Protein AF-A0A7C9RCK5-F1 (afdb_monomer_lite)

pLDDT: mean 70.53, std 17.66, range [36.12, 92.25]

Secondary structure (DSSP, 8-state):
-----------------TTTTSSHHHHHHHHHHHHHHTS-HHHHHHHHHSSS--HHHHHHHHHHHHTT--HHHHHHHHHHHHHHHT-

Organism: NCBI:txid2712852

Foldseek 3Di:
DDDDDDDDDDDDDDDDPPDPCPDPVVVVVVVLVVLLVLADPVVSVVCVPDPHDDPVNSVVRSVCVVVVHPSVVVVVVVVVVVVVVVD

Structure (mmCIF, N/CA/C/O backbone):
data_AF-A0A7C9RCK5-F1
#
_entry.id   AF-A0A7C9RCK5-F1
#
loop_
_atom_site.group_PDB
_atom_site.id
_atom_site.type_symbol
_atom_site.label_atom_id
_atom_site.label_alt_id
_atom_site.label_comp_id
_atom_site.label_asym_id
_atom_site.label_entity_id
_atom_site.label_seq_id
_atom_site.pdbx_PDB_ins_code
_atom_site.Cartn_x
_ato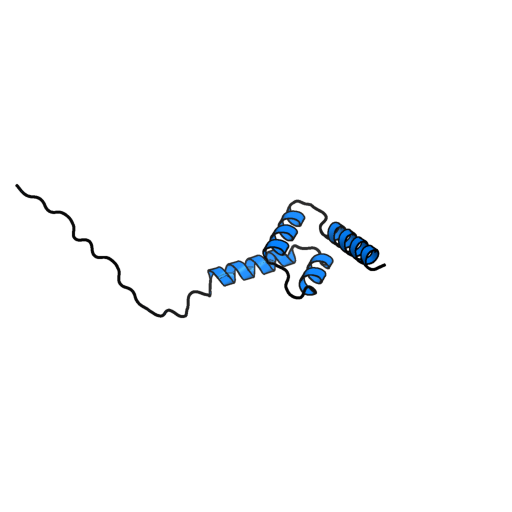m_site.Cartn_y
_atom_site.Cartn_z
_atom_site.occupancy
_atom_site.B_iso_or_equiv
_atom_site.auth_seq_id
_atom_site.auth_comp_id
_atom_site.auth_asym_id
_atom_site.auth_atom_id
_atom_site.pdbx_PDB_model_num
ATOM 1 N N . MET A 1 1 ? 31.483 44.728 50.060 1.00 36.12 1 MET A N 1
ATOM 2 C CA . MET A 1 1 ? 32.783 44.315 49.471 1.00 36.12 1 MET A CA 1
ATOM 3 C C . MET A 1 1 ? 32.846 42.792 49.595 1.00 36.12 1 MET A C 1
ATOM 5 O O . MET A 1 1 ? 32.687 42.359 50.718 1.00 36.12 1 MET A O 1
ATOM 9 N N . LYS A 1 2 ? 32.980 41.902 48.600 1.00 44.06 2 LYS A N 1
ATOM 10 C CA . LYS A 1 2 ? 33.259 41.880 47.143 1.00 44.06 2 LYS A CA 1
ATOM 11 C C . LYS A 1 2 ? 32.672 40.524 46.636 1.00 44.06 2 LYS A C 1
ATOM 13 O O . LYS A 1 2 ? 32.760 39.558 47.380 1.00 44.06 2 LYS A O 1
ATOM 18 N N . ARG A 1 3 ? 31.776 40.488 45.633 1.00 48.81 3 ARG A N 1
ATOM 19 C CA . ARG A 1 3 ? 31.968 39.985 44.241 1.00 48.81 3 ARG A CA 1
ATOM 20 C C . ARG A 1 3 ? 32.908 38.777 44.068 1.00 48.81 3 ARG A C 1
ATOM 22 O O . ARG A 1 3 ? 34.055 38.896 44.461 1.00 48.81 3 ARG A O 1
ATOM 29 N N . ASP A 1 4 ? 32.397 37.706 43.441 1.00 39.97 4 ASP A N 1
ATOM 30 C CA . ASP A 1 4 ? 32.896 37.035 42.208 1.00 39.97 4 ASP A CA 1
ATOM 31 C C . ASP A 1 4 ? 32.057 35.753 41.981 1.00 39.97 4 ASP A C 1
ATOM 33 O O . ASP A 1 4 ? 31.936 34.938 42.887 1.00 39.97 4 ASP A O 1
ATOM 37 N N . ARG A 1 5 ? 31.202 35.593 40.959 1.00 47.81 5 ARG A N 1
ATOM 38 C CA . ARG A 1 5 ? 31.336 35.597 39.484 1.00 47.81 5 ARG A CA 1
ATOM 39 C C . ARG A 1 5 ? 32.202 34.439 38.943 1.00 47.81 5 ARG A C 1
ATOM 41 O O . ARG A 1 5 ? 33.408 34.390 39.110 1.00 47.81 5 ARG A O 1
ATOM 48 N N . THR A 1 6 ? 31.497 33.513 38.291 1.00 50.09 6 THR A N 1
ATOM 49 C CA . THR A 1 6 ? 31.917 32.365 37.464 1.00 50.09 6 THR A CA 1
ATOM 50 C C . THR A 1 6 ? 33.154 32.570 36.584 1.00 50.09 6 THR A C 1
ATOM 52 O O . THR A 1 6 ? 33.279 33.641 35.986 1.00 50.09 6 THR A O 1
ATOM 55 N N . PRO A 1 7 ? 33.869 31.479 36.249 1.00 50.19 7 PRO A N 1
ATOM 56 C CA . PRO A 1 7 ? 34.449 31.299 34.929 1.00 50.19 7 PRO A CA 1
ATOM 57 C C . PRO A 1 7 ? 33.691 30.237 34.115 1.00 50.19 7 PRO A C 1
ATOM 59 O O . PRO A 1 7 ? 33.449 29.114 34.549 1.00 50.19 7 PRO A O 1
ATOM 62 N N . SER A 1 8 ? 33.332 30.649 32.903 1.00 49.12 8 SER A N 1
ATOM 63 C CA . SER A 1 8 ? 32.994 29.804 31.762 1.00 49.12 8 SER A CA 1
ATOM 64 C C . SER A 1 8 ? 34.182 28.904 31.401 1.00 49.12 8 SER A C 1
ATOM 66 O O . SER A 1 8 ? 35.309 29.390 31.334 1.00 49.12 8 SER A O 1
ATOM 68 N N . ALA A 1 9 ? 33.935 27.627 31.115 1.00 46.06 9 ALA A N 1
ATOM 69 C CA . ALA A 1 9 ? 34.866 26.779 30.375 1.00 46.06 9 ALA A CA 1
ATOM 70 C C . ALA A 1 9 ? 34.058 25.891 29.422 1.00 46.06 9 ALA A C 1
ATOM 72 O O . ALA A 1 9 ? 33.494 24.867 29.803 1.00 46.06 9 ALA A O 1
ATOM 73 N N . GLY A 1 10 ? 33.947 26.352 28.177 1.00 42.66 10 GLY A N 1
ATOM 74 C CA . GLY A 1 10 ? 33.396 25.576 27.080 1.00 42.66 10 GLY A CA 1
ATOM 75 C C . GLY A 1 10 ? 34.291 24.389 26.709 1.00 42.66 10 GLY A C 1
ATOM 76 O O . GLY A 1 10 ? 35.506 24.521 26.659 1.00 42.66 10 GLY A O 1
ATOM 77 N N . LYS A 1 11 ? 33.616 23.272 26.413 1.00 47.06 11 LYS A N 1
ATOM 78 C CA . LYS A 1 11 ? 33.941 22.174 25.482 1.00 47.06 11 LYS A CA 1
ATOM 79 C C . LYS A 1 11 ? 35.335 21.515 25.549 1.00 47.06 11 LYS A C 1
ATOM 81 O O . LYS A 1 11 ? 36.325 22.117 25.149 1.00 47.06 11 LYS A O 1
ATOM 86 N N . PRO A 1 12 ? 35.361 20.187 25.748 1.00 41.19 12 PRO A N 1
ATOM 87 C CA . PRO A 1 12 ? 36.253 19.290 25.034 1.00 41.19 12 PRO A CA 1
ATOM 88 C C . PRO A 1 12 ? 35.467 18.570 23.919 1.00 41.19 12 PRO A C 1
ATOM 90 O O . PRO A 1 12 ? 34.563 17.784 24.177 1.00 41.19 12 PRO A O 1
ATOM 93 N N . ALA A 1 13 ? 35.782 18.859 22.657 1.00 52.28 13 ALA A N 1
ATOM 94 C CA . ALA A 1 13 ? 35.941 17.768 21.689 1.00 52.28 13 ALA A CA 1
ATOM 95 C C . ALA A 1 13 ? 37.350 17.197 21.956 1.00 52.28 13 ALA A C 1
ATOM 97 O O . ALA A 1 13 ? 38.178 17.988 22.421 1.00 52.28 13 ALA A O 1
ATOM 98 N N . PRO A 1 14 ? 37.681 15.919 21.694 1.00 57.44 14 PRO A N 1
ATOM 99 C CA . PRO A 1 14 ? 37.147 15.038 20.645 1.00 57.44 14 PRO A CA 1
ATOM 100 C C . PRO A 1 14 ? 36.880 13.594 21.139 1.00 57.44 14 PRO A C 1
ATOM 102 O O . PRO A 1 14 ? 37.274 13.254 22.244 1.00 57.44 14 PRO A O 1
ATOM 105 N N . ASP A 1 15 ? 36.243 12.736 20.340 1.00 39.78 15 ASP A N 1
ATOM 106 C CA . ASP A 1 15 ? 36.834 11.427 20.011 1.00 39.78 15 ASP A CA 1
ATOM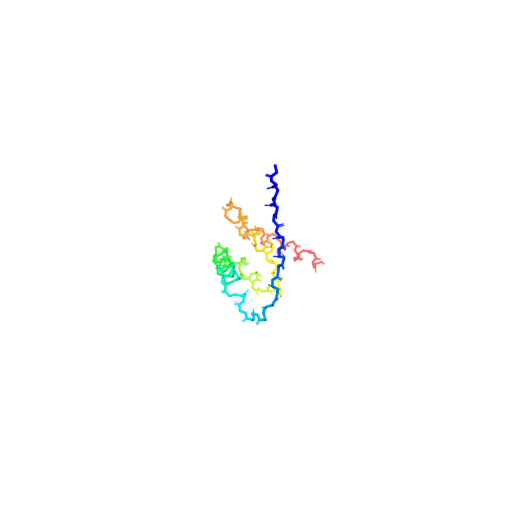 107 C C . ASP A 1 15 ? 36.038 10.734 18.899 1.00 39.78 15 ASP A C 1
ATOM 109 O O . ASP A 1 15 ? 34.807 10.781 18.846 1.00 39.78 15 ASP A O 1
ATOM 113 N N . SER A 1 16 ? 36.774 10.114 17.989 1.00 51.00 16 SER A N 1
ATOM 114 C CA . SER A 1 16 ? 36.285 9.336 16.860 1.00 51.00 16 SER A CA 1
ATOM 115 C C . SER A 1 16 ? 35.612 8.045 17.343 1.00 51.00 16 SER A C 1
ATOM 117 O O . SER A 1 16 ? 36.182 6.963 17.271 1.00 51.00 16 SER A O 1
ATOM 119 N N . GLY A 1 17 ? 34.375 8.151 17.827 1.00 41.41 17 GLY A N 1
ATOM 120 C CA . GLY A 1 17 ? 33.537 7.023 18.228 1.00 41.41 17 GLY A CA 1
ATOM 121 C C . GLY A 1 17 ? 32.734 6.457 17.061 1.00 41.41 17 GLY A C 1
ATOM 122 O O . GLY A 1 17 ? 31.536 6.702 16.930 1.00 41.41 17 GLY A O 1
ATOM 123 N N . GLN A 1 18 ? 33.394 5.679 16.210 1.00 53.59 18 GLN A N 1
ATOM 124 C CA . GLN A 1 18 ? 32.764 4.688 15.343 1.00 53.59 18 GLN A CA 1
ATOM 125 C C . GLN A 1 18 ? 31.964 3.705 16.225 1.00 53.59 18 GLN A C 1
ATOM 127 O O . GLN A 1 18 ? 32.521 2.739 16.735 1.00 53.59 18 GLN A O 1
ATOM 132 N N . GLY A 1 19 ? 30.676 3.975 16.472 1.00 51.22 19 GLY A N 1
ATOM 133 C CA . GLY A 1 19 ? 29.866 3.112 17.342 1.00 51.22 19 GLY A CA 1
ATOM 134 C C . GLY A 1 19 ? 28.413 3.510 17.621 1.00 51.22 19 GLY A C 1
ATOM 135 O O . GLY A 1 19 ? 27.683 2.675 18.142 1.00 51.22 19 GLY A O 1
ATOM 136 N N . ASP A 1 20 ? 27.947 4.706 17.246 1.00 47.16 20 ASP A N 1
ATOM 137 C CA . ASP A 1 20 ? 26.579 5.166 17.569 1.00 47.16 20 ASP A CA 1
ATOM 138 C C . ASP A 1 20 ? 25.578 4.974 16.404 1.00 47.16 20 ASP A C 1
ATOM 140 O O . ASP A 1 20 ? 24.824 5.864 16.020 1.00 47.16 20 ASP A O 1
ATOM 144 N N . LEU A 1 21 ? 25.603 3.798 15.766 1.00 55.53 21 LEU A N 1
ATOM 145 C CA . LEU A 1 21 ? 24.643 3.418 14.710 1.00 55.53 21 LEU A CA 1
ATOM 146 C C . LEU A 1 21 ? 23.694 2.282 15.125 1.00 55.53 21 LEU A C 1
ATOM 148 O O . LEU A 1 21 ? 22.926 1.790 14.304 1.00 55.53 21 LEU A O 1
ATOM 152 N N . SER A 1 22 ? 23.728 1.833 16.376 1.00 55.97 22 SER A N 1
ATOM 153 C CA . SER A 1 22 ? 23.410 0.433 16.689 1.00 55.97 22 SER A CA 1
ATOM 154 C C . SER A 1 22 ? 22.141 0.195 17.508 1.00 55.97 22 SER A C 1
ATOM 156 O O . SER A 1 22 ? 21.621 -0.912 17.457 1.00 55.97 22 SER A O 1
ATOM 158 N N . ALA A 1 23 ? 21.583 1.185 18.212 1.00 52.81 23 ALA A N 1
ATOM 159 C CA . ALA A 1 23 ? 20.369 0.971 19.016 1.00 52.81 23 ALA A CA 1
ATOM 160 C C . ALA A 1 23 ? 19.146 1.704 18.458 1.00 52.81 23 ALA A C 1
ATOM 162 O O . ALA A 1 23 ? 18.136 1.068 18.171 1.00 52.81 23 ALA A O 1
ATOM 163 N N . SER A 1 24 ? 19.236 3.019 18.233 1.00 52.22 24 SER A N 1
ATOM 164 C CA . SER A 1 24 ? 18.104 3.806 17.722 1.00 52.22 24 SER A CA 1
ATOM 165 C C . SER A 1 24 ? 17.750 3.445 16.282 1.00 52.22 24 SER A C 1
ATOM 167 O O . SER A 1 24 ? 16.588 3.195 15.998 1.00 52.22 24 SER A O 1
ATOM 169 N N . ARG A 1 25 ? 18.740 3.307 15.387 1.00 52.97 25 ARG A N 1
ATOM 170 C CA . ARG A 1 25 ? 18.490 2.844 14.008 1.00 52.97 25 ARG A CA 1
ATOM 171 C C . ARG A 1 25 ? 17.969 1.411 13.963 1.00 52.97 25 ARG A C 1
ATOM 173 O O . ARG A 1 25 ? 17.114 1.105 13.149 1.00 52.97 25 ARG A O 1
ATOM 180 N N . LEU A 1 26 ? 18.460 0.544 14.844 1.00 53.91 26 LEU A N 1
ATOM 181 C CA . LEU A 1 26 ? 18.081 -0.870 14.888 1.00 53.91 26 LEU A CA 1
ATOM 182 C C . LEU A 1 26 ? 16.681 -1.056 15.501 1.00 53.91 26 LEU A C 1
ATOM 184 O O . LEU A 1 26 ? 15.922 -1.899 15.046 1.00 53.91 26 LEU A O 1
ATOM 188 N N . SER A 1 27 ? 16.309 -0.217 16.472 1.00 53.56 27 SER A N 1
ATOM 189 C CA . SER A 1 27 ? 14.942 -0.050 16.987 1.00 53.56 27 SER A CA 1
ATOM 190 C C . SER A 1 27 ? 13.987 0.437 15.897 1.00 53.56 27 SER A C 1
ATOM 192 O O . SER A 1 27 ? 12.942 -0.176 15.692 1.00 53.56 27 SER A O 1
ATOM 194 N N . THR A 1 28 ? 14.372 1.473 15.143 1.00 56.25 28 THR A N 1
ATOM 195 C CA . THR A 1 28 ? 13.594 1.962 13.998 1.00 56.25 28 THR A CA 1
ATOM 196 C C . THR A 1 28 ? 13.429 0.874 12.941 1.00 56.25 28 THR A C 1
ATOM 198 O O . THR A 1 28 ? 12.304 0.608 12.543 1.00 56.25 28 THR A O 1
ATOM 201 N N . MET A 1 29 ? 14.499 0.160 12.573 1.00 54.97 29 MET A N 1
ATOM 202 C CA . MET A 1 29 ? 14.418 -0.943 11.608 1.00 54.97 29 MET A CA 1
ATOM 203 C C . MET A 1 29 ? 13.563 -2.114 12.112 1.00 54.97 29 MET A C 1
ATOM 205 O O . MET A 1 29 ? 12.781 -2.668 11.348 1.00 54.97 29 MET A O 1
ATOM 209 N N . ARG A 1 30 ? 13.653 -2.480 13.400 1.00 56.88 30 ARG A N 1
ATOM 210 C CA . ARG A 1 30 ? 12.799 -3.532 13.984 1.00 56.88 30 ARG A CA 1
ATOM 211 C C . ARG A 1 30 ? 11.329 -3.126 14.015 1.00 56.88 30 ARG A C 1
ATOM 213 O O . ARG A 1 30 ? 10.478 -3.960 13.742 1.00 56.88 30 ARG A O 1
ATOM 220 N N . ARG A 1 31 ? 11.032 -1.864 14.331 1.00 57.97 31 ARG A N 1
ATOM 221 C CA . ARG A 1 31 ? 9.662 -1.339 14.341 1.00 57.97 31 ARG A CA 1
ATOM 222 C C . ARG A 1 31 ? 9.083 -1.255 12.931 1.00 57.97 31 ARG A C 1
ATOM 224 O O . ARG A 1 31 ? 7.938 -1.638 12.741 1.00 57.97 31 ARG A O 1
ATOM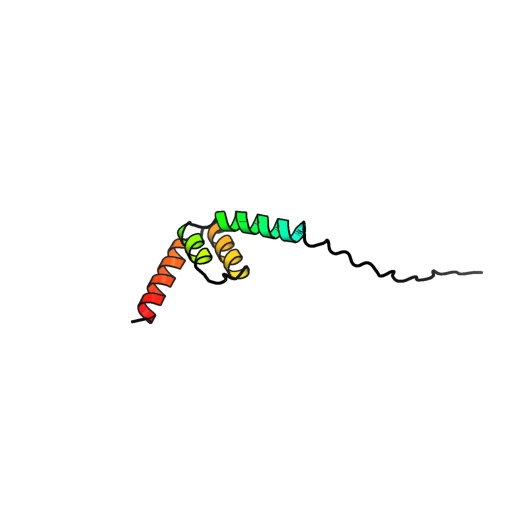 231 N N . GLN A 1 32 ? 9.901 -0.855 11.960 1.00 61.03 32 GLN A N 1
ATOM 232 C CA . GLN A 1 32 ? 9.540 -0.864 10.545 1.00 61.03 32 GLN A CA 1
ATOM 233 C C . GLN A 1 32 ? 9.291 -2.286 10.025 1.00 61.03 32 GLN A C 1
ATOM 235 O O . GLN A 1 32 ? 8.352 -2.465 9.267 1.00 61.03 32 GLN A O 1
ATOM 240 N N . MET A 1 33 ? 10.054 -3.305 10.452 1.00 60.88 33 MET A N 1
ATOM 241 C CA . MET A 1 33 ? 9.780 -4.703 10.071 1.00 60.88 33 MET A CA 1
ATOM 242 C C . MET A 1 33 ? 8.421 -5.198 10.592 1.00 60.88 33 MET A C 1
ATOM 244 O O . MET A 1 33 ? 7.682 -5.821 9.839 1.00 60.88 33 MET A O 1
ATOM 248 N N . ASP A 1 34 ? 8.077 -4.885 11.844 1.00 62.94 34 ASP A N 1
ATOM 249 C CA . ASP A 1 34 ? 6.810 -5.303 12.468 1.00 62.94 34 ASP A CA 1
ATOM 250 C C . ASP A 1 34 ? 5.602 -4.553 11.866 1.00 62.94 34 ASP A C 1
ATOM 252 O O . ASP A 1 34 ? 4.577 -5.144 11.542 1.00 62.94 34 ASP A O 1
ATOM 256 N N . GLU A 1 35 ? 5.755 -3.248 11.608 1.00 63.78 35 GLU A N 1
ATOM 257 C CA . GLU A 1 35 ? 4.745 -2.421 10.930 1.00 63.78 35 GLU A CA 1
ATOM 258 C C . GLU A 1 35 ? 4.508 -2.840 9.482 1.00 63.78 35 GLU A C 1
ATOM 260 O O . GLU A 1 35 ? 3.386 -2.753 8.987 1.00 63.78 35 GLU A O 1
ATOM 265 N N . PHE A 1 36 ? 5.551 -3.317 8.809 1.00 66.44 36 PHE A N 1
ATOM 266 C CA . PHE A 1 36 ? 5.426 -3.845 7.463 1.00 66.44 36 PHE A CA 1
ATOM 267 C C . PHE A 1 36 ? 4.642 -5.156 7.449 1.00 66.44 36 PHE A C 1
ATOM 269 O O . PHE A 1 36 ? 3.842 -5.361 6.540 1.00 66.44 36 PHE A O 1
ATOM 276 N N . ASP A 1 37 ? 4.832 -6.020 8.451 1.00 70.00 37 ASP A N 1
ATOM 277 C CA . ASP A 1 37 ? 4.135 -7.304 8.582 1.00 70.00 37 ASP A CA 1
ATOM 278 C C . ASP A 1 37 ? 2.635 -7.173 8.885 1.00 70.00 37 ASP A C 1
ATOM 280 O O . ASP A 1 37 ? 1.869 -8.064 8.510 1.00 70.00 37 ASP A O 1
ATOM 284 N N . ASP A 1 38 ? 2.210 -6.046 9.464 1.00 76.62 38 ASP A N 1
ATOM 285 C CA . ASP A 1 38 ? 0.797 -5.685 9.646 1.00 76.62 38 ASP A CA 1
ATOM 286 C C . ASP A 1 38 ? 0.070 -5.457 8.302 1.00 76.62 38 ASP A C 1
ATOM 288 O O . ASP A 1 38 ? -1.157 -5.505 8.250 1.00 76.62 38 ASP A O 1
ATOM 292 N N . LEU A 1 39 ? 0.781 -5.197 7.195 1.00 82.94 39 LEU A N 1
ATOM 293 C CA . LEU A 1 39 ? 0.146 -4.935 5.902 1.00 82.94 39 LEU A CA 1
ATOM 294 C C . LEU A 1 39 ? -0.386 -6.216 5.224 1.00 82.94 39 LEU A C 1
ATOM 296 O O . LEU A 1 39 ? 0.231 -7.289 5.306 1.00 82.94 39 LEU A O 1
ATOM 300 N N . PRO A 1 40 ? -1.475 -6.108 4.431 1.00 86.00 40 PRO A N 1
ATOM 301 C CA . PRO A 1 40 ? -1.965 -7.213 3.611 1.00 86.00 40 PRO A CA 1
ATOM 302 C C . PRO A 1 40 ? -0.864 -7.796 2.716 1.00 86.00 40 PRO A C 1
ATOM 304 O O . PRO A 1 40 ? -0.013 -7.068 2.198 1.00 86.00 40 PRO A O 1
ATOM 307 N N . SER A 1 41 ? -0.893 -9.113 2.501 1.00 84.50 41 SER A N 1
ATOM 308 C CA . SER A 1 41 ? 0.132 -9.843 1.740 1.00 84.50 41 SER A CA 1
ATOM 309 C C . SER A 1 41 ? 0.387 -9.268 0.348 1.00 84.50 41 SER A C 1
ATOM 311 O O . SER A 1 41 ? 1.532 -9.192 -0.088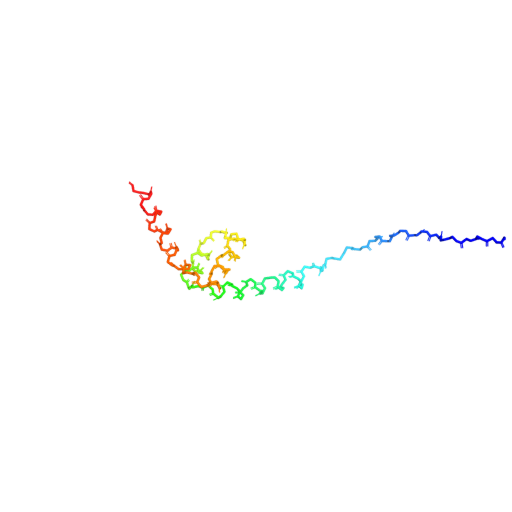 1.00 84.50 41 SER A O 1
ATOM 313 N N . GLU A 1 42 ? -0.662 -8.824 -0.339 1.00 84.06 42 GLU A N 1
ATOM 314 C CA . GLU A 1 42 ? -0.571 -8.247 -1.677 1.00 84.06 42 GLU A CA 1
ATOM 315 C C . GLU A 1 42 ? 0.145 -6.892 -1.660 1.00 84.06 42 GLU A C 1
ATOM 317 O O . GLU A 1 42 ? 0.922 -6.585 -2.561 1.00 84.06 42 GLU A O 1
ATOM 322 N N . VAL A 1 43 ? -0.079 -6.097 -0.609 1.00 84.69 43 VAL A N 1
ATOM 323 C CA . VAL A 1 43 ? 0.559 -4.787 -0.422 1.00 84.69 43 VAL A CA 1
ATOM 324 C C . VAL A 1 43 ? 2.039 -4.976 -0.097 1.00 84.69 43 VAL A C 1
ATOM 326 O O . VAL A 1 43 ? 2.881 -4.314 -0.699 1.00 84.69 43 VAL A O 1
ATOM 329 N N . ARG A 1 44 ? 2.374 -5.930 0.783 1.00 84.19 44 ARG A N 1
ATOM 330 C CA . ARG A 1 44 ? 3.770 -6.289 1.082 1.00 84.19 44 ARG A CA 1
ATOM 331 C C . ARG A 1 44 ? 4.516 -6.767 -0.158 1.00 84.19 44 ARG A C 1
ATOM 333 O O . ARG A 1 44 ? 5.617 -6.295 -0.418 1.00 84.19 44 ARG A O 1
ATOM 340 N N . ALA A 1 45 ? 3.911 -7.657 -0.944 1.00 83.31 45 ALA A N 1
ATOM 341 C CA . ALA A 1 45 ? 4.507 -8.152 -2.182 1.00 83.31 45 ALA A CA 1
ATOM 342 C C . ALA A 1 45 ? 4.755 -7.017 -3.187 1.00 83.31 45 ALA A C 1
ATOM 344 O O . ALA A 1 45 ? 5.830 -6.947 -3.780 1.00 83.31 45 ALA A O 1
ATOM 345 N N . ALA A 1 46 ? 3.800 -6.091 -3.331 1.00 83.19 46 ALA A N 1
ATOM 346 C CA . ALA A 1 46 ? 3.961 -4.919 -4.185 1.00 83.19 46 ALA A CA 1
ATOM 347 C C . ALA A 1 46 ? 5.118 -4.021 -3.714 1.00 83.19 46 ALA A C 1
ATOM 349 O O . ALA A 1 46 ? 5.960 -3.634 -4.524 1.00 83.19 46 ALA A O 1
ATOM 350 N N . LEU A 1 47 ? 5.216 -3.747 -2.410 1.00 81.75 47 LEU A N 1
ATOM 351 C CA . LEU A 1 47 ? 6.305 -2.949 -1.841 1.00 81.75 47 LEU A CA 1
ATOM 352 C C . LEU A 1 47 ? 7.672 -3.639 -1.976 1.00 81.75 47 LEU A C 1
ATOM 354 O O . LEU A 1 47 ? 8.645 -2.974 -2.305 1.00 81.75 47 LEU A O 1
ATOM 358 N N . MET A 1 48 ? 7.748 -4.962 -1.799 1.00 79.69 48 MET A N 1
ATOM 359 C CA . MET A 1 48 ? 8.977 -5.739 -2.023 1.00 79.69 48 MET A CA 1
ATOM 360 C C . MET A 1 48 ? 9.395 -5.797 -3.497 1.00 79.69 48 MET A C 1
ATOM 362 O O . MET A 1 48 ? 10.579 -5.919 -3.793 1.00 79.69 48 MET A O 1
ATOM 366 N N . SER A 1 49 ? 8.435 -5.734 -4.424 1.00 79.25 49 SER A N 1
ATOM 367 C CA . SER A 1 49 ? 8.713 -5.680 -5.865 1.00 79.25 49 SER A CA 1
ATOM 368 C C . SER A 1 49 ? 9.170 -4.298 -6.339 1.00 79.25 49 SER A C 1
ATOM 370 O O . SER A 1 49 ? 9.770 -4.177 -7.408 1.00 79.25 49 SER A O 1
ATOM 372 N N . ALA A 1 50 ? 8.886 -3.250 -5.561 1.00 77.88 50 ALA A N 1
ATOM 373 C CA . ALA A 1 50 ? 9.325 -1.903 -5.870 1.00 77.88 50 ALA A CA 1
ATOM 374 C C . ALA A 1 50 ? 10.840 -1.790 -5.657 1.00 77.88 50 ALA A C 1
ATOM 376 O O . ALA A 1 50 ? 11.372 -2.226 -4.641 1.00 77.88 50 ALA A O 1
ATOM 377 N N . ASN A 1 51 ? 11.531 -1.171 -6.618 1.00 72.56 51 ASN A N 1
ATOM 378 C CA . ASN A 1 51 ? 12.991 -1.052 -6.603 1.00 72.56 51 ASN A CA 1
ATOM 379 C C . ASN A 1 51 ? 13.512 -0.296 -5.366 1.00 72.56 51 ASN A C 1
ATOM 381 O O . ASN A 1 51 ? 14.628 -0.554 -4.932 1.00 72.56 51 ASN A O 1
ATOM 385 N N . GLU A 1 52 ? 12.707 0.619 -4.810 1.00 77.88 52 GLU A N 1
ATOM 386 C CA . GLU A 1 52 ? 12.965 1.291 -3.532 1.00 77.88 52 GLU A CA 1
ATOM 387 C C . GLU A 1 52 ? 11.673 1.980 -3.032 1.00 77.88 52 GLU A C 1
ATOM 389 O O . GLU A 1 52 ? 11.379 3.112 -3.430 1.00 77.88 52 GLU A O 1
ATOM 394 N N . PRO A 1 53 ? 10.821 1.316 -2.229 1.00 74.69 53 PRO A N 1
ATOM 395 C CA . PRO A 1 53 ? 9.670 1.982 -1.633 1.00 74.69 53 PRO A CA 1
ATOM 396 C C . PRO A 1 53 ? 10.141 3.004 -0.587 1.00 74.69 53 PRO A C 1
ATOM 398 O O . PRO A 1 53 ? 10.911 2.677 0.309 1.00 74.69 53 PRO A O 1
ATOM 401 N N . SER A 1 54 ? 9.663 4.246 -0.683 1.00 83.44 54 SER A N 1
ATOM 402 C CA . SER A 1 54 ? 9.979 5.283 0.307 1.00 83.44 54 SER A CA 1
ATOM 403 C C . SER A 1 54 ? 9.399 4.937 1.685 1.00 83.44 54 SER A C 1
ATOM 405 O O . SER A 1 54 ? 8.219 4.596 1.779 1.00 83.44 54 SER A O 1
ATOM 407 N N . ASP A 1 55 ? 10.177 5.128 2.754 1.00 82.50 55 ASP A N 1
ATOM 408 C CA . ASP A 1 55 ? 9.725 4.964 4.147 1.00 82.50 55 ASP A CA 1
ATOM 409 C C . ASP A 1 55 ? 8.430 5.741 4.439 1.00 82.50 55 ASP A C 1
ATOM 411 O O . ASP A 1 55 ? 7.506 5.213 5.050 1.00 82.50 55 ASP A O 1
ATOM 415 N N . GLN A 1 56 ? 8.300 6.964 3.910 1.00 85.25 56 GLN A N 1
ATOM 416 C CA . GLN A 1 56 ? 7.091 7.776 4.078 1.00 85.25 56 GLN A CA 1
ATOM 417 C C . GLN A 1 56 ? 5.856 7.110 3.453 1.00 85.25 56 GLN A C 1
ATOM 419 O O . GLN A 1 56 ? 4.749 7.219 3.978 1.00 85.25 56 GLN A O 1
ATOM 424 N N . MET A 1 57 ? 6.030 6.427 2.321 1.00 86.06 57 MET A N 1
ATOM 425 C CA . MET A 1 57 ? 4.946 5.697 1.666 1.00 86.06 57 MET A CA 1
ATOM 426 C C . MET A 1 57 ? 4.530 4.484 2.502 1.00 86.06 57 MET A C 1
ATOM 428 O O . MET A 1 57 ? 3.337 4.230 2.651 1.00 86.06 57 MET A O 1
ATOM 432 N N . ILE A 1 58 ? 5.499 3.770 3.075 1.00 85.94 58 ILE A N 1
ATOM 433 C CA . ILE A 1 58 ? 5.251 2.634 3.968 1.00 85.94 58 ILE A CA 1
ATOM 434 C C . ILE A 1 58 ? 4.469 3.103 5.202 1.00 85.94 58 ILE A C 1
ATOM 436 O O . ILE A 1 58 ? 3.405 2.555 5.484 1.00 85.94 58 ILE A O 1
ATOM 440 N N . ASP A 1 59 ? 4.913 4.176 5.863 1.00 85.88 59 ASP A N 1
ATOM 441 C CA . ASP A 1 59 ? 4.250 4.746 7.043 1.00 85.88 59 ASP A CA 1
ATOM 442 C C . ASP A 1 59 ? 2.786 5.125 6.765 1.00 85.88 59 ASP A C 1
ATOM 444 O O . ASP A 1 59 ? 1.892 4.862 7.579 1.00 85.88 59 ASP A O 1
ATOM 448 N N . VAL A 1 60 ? 2.517 5.722 5.598 1.00 89.12 60 VAL A N 1
ATOM 449 C CA . VAL A 1 60 ? 1.157 6.077 5.169 1.00 89.12 60 VAL A CA 1
ATOM 450 C C . VAL A 1 60 ? 0.307 4.822 4.986 1.00 89.12 60 VAL A C 1
ATOM 452 O O . VAL A 1 60 ? -0.800 4.766 5.521 1.00 89.12 60 VAL A O 1
ATOM 455 N N . LEU A 1 61 ? 0.812 3.802 4.288 1.00 88.50 61 LEU A N 1
ATOM 456 C CA . LEU A 1 61 ? 0.077 2.555 4.062 1.00 88.50 61 LEU A CA 1
ATOM 457 C C . LEU A 1 61 ? -0.220 1.832 5.382 1.00 88.50 61 LEU A C 1
ATOM 459 O O . LEU A 1 61 ? -1.352 1.388 5.590 1.00 88.50 61 LEU A O 1
ATOM 463 N N . CYS A 1 62 ? 0.746 1.781 6.301 1.00 87.00 62 CYS A N 1
ATOM 464 C CA . CYS A 1 62 ? 0.568 1.204 7.633 1.00 87.00 62 CYS A CA 1
ATOM 465 C C . CYS A 1 62 ? -0.479 1.979 8.444 1.00 87.00 62 CYS A C 1
ATOM 467 O O . CYS A 1 62 ? -1.380 1.386 9.040 1.00 87.00 62 CYS A O 1
ATOM 469 N N . THR A 1 63 ? -0.420 3.313 8.423 1.00 89.75 63 THR A N 1
ATOM 470 C CA . THR A 1 63 ? -1.389 4.175 9.119 1.00 89.75 63 THR A CA 1
ATOM 471 C C . THR A 1 63 ? -2.800 4.009 8.559 1.00 89.75 63 THR A C 1
ATOM 473 O O . THR A 1 63 ? -3.762 3.896 9.321 1.00 89.75 63 THR A O 1
ATOM 476 N N . MET A 1 64 ? -2.941 3.959 7.234 1.00 90.94 64 MET A N 1
ATOM 477 C CA . MET A 1 64 ? -4.221 3.720 6.569 1.00 90.94 64 MET A CA 1
ATOM 478 C C . MET A 1 64 ? -4.787 2.353 6.955 1.00 90.94 64 MET A C 1
ATOM 480 O O . MET A 1 64 ? -5.949 2.267 7.355 1.00 90.94 64 MET A O 1
ATOM 484 N N . HIS A 1 65 ? -3.962 1.305 6.909 1.00 89.50 65 HIS A N 1
ATOM 485 C CA . HIS A 1 65 ? -4.387 -0.040 7.281 1.00 89.50 65 HIS A CA 1
ATOM 486 C C . HIS A 1 65 ? -4.869 -0.108 8.738 1.00 89.50 65 HIS A C 1
ATOM 488 O O . HIS A 1 65 ? -5.980 -0.569 8.999 1.00 89.50 65 HIS A O 1
ATOM 494 N N . ARG A 1 66 ? -4.099 0.460 9.675 1.00 87.00 66 ARG A N 1
ATOM 495 C CA . ARG A 1 66 ? -4.459 0.543 11.104 1.00 87.00 66 ARG A CA 1
ATOM 496 C C . ARG A 1 66 ? -5.711 1.374 11.374 1.00 87.00 66 ARG A C 1
ATOM 498 O O . ARG A 1 66 ? -6.413 1.128 12.350 1.00 87.00 66 ARG A O 1
ATOM 505 N N . SER A 1 67 ? -6.016 2.329 10.501 1.00 90.56 67 SER A N 1
ATOM 506 C CA . SER A 1 67 ? -7.242 3.133 10.567 1.00 90.56 67 SER A CA 1
ATOM 507 C C . SER A 1 67 ? -8.476 2.398 10.020 1.00 90.56 67 SER A C 1
ATOM 509 O O . SER A 1 67 ? -9.562 2.972 9.990 1.00 90.56 67 SER A O 1
ATOM 511 N N . GLY A 1 68 ? -8.330 1.144 9.571 1.00 90.00 68 GLY A N 1
ATOM 512 C CA . GLY A 1 68 ? -9.405 0.340 8.985 1.00 90.00 68 GLY A CA 1
ATOM 513 C C . GLY A 1 68 ? -9.656 0.619 7.502 1.00 90.00 68 GLY A C 1
ATOM 514 O O . GLY A 1 68 ? -10.663 0.172 6.955 1.00 90.00 68 GLY A O 1
ATOM 515 N N . PHE A 1 69 ? -8.768 1.359 6.832 1.00 92.06 69 PHE A N 1
ATOM 516 C CA . PHE A 1 69 ? -8.900 1.625 5.405 1.00 92.06 69 PHE A CA 1
ATOM 517 C C . PHE A 1 69 ? -8.496 0.386 4.578 1.00 92.06 69 PHE A C 1
ATOM 519 O O . PHE A 1 69 ? -7.460 -0.230 4.858 1.00 92.06 69 PHE A O 1
ATOM 526 N N . PRO A 1 70 ? -9.250 0.024 3.520 1.00 91.19 70 PRO A N 1
ATOM 527 C CA . PRO A 1 70 ? -8.980 -1.158 2.702 1.00 91.19 70 PRO A CA 1
ATOM 528 C C . PRO A 1 70 ? -7.835 -0.916 1.701 1.00 91.19 70 PRO A C 1
ATOM 530 O O . PRO A 1 70 ? -8.036 -0.779 0.495 1.00 91.19 70 PRO A O 1
ATOM 533 N N . VAL A 1 71 ? -6.596 -0.878 2.200 1.00 90.88 71 VAL A N 1
ATOM 534 C CA . VAL A 1 71 ? -5.384 -0.612 1.397 1.00 90.88 71 VAL A CA 1
ATOM 535 C C . VAL A 1 71 ? -5.206 -1.618 0.248 1.00 90.88 71 VAL A C 1
ATOM 537 O O . VAL A 1 71 ? -4.779 -1.241 -0.842 1.00 90.88 71 VAL A O 1
ATOM 540 N N . ALA A 1 72 ? -5.586 -2.884 0.444 1.00 89.12 72 ALA A N 1
ATOM 541 C CA . ALA A 1 72 ? -5.516 -3.902 -0.607 1.00 89.12 72 ALA A CA 1
ATOM 542 C C . ALA A 1 72 ? -6.398 -3.560 -1.822 1.00 89.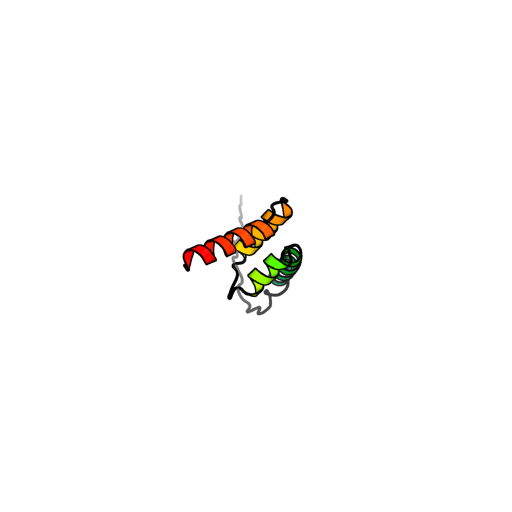12 72 ALA A C 1
ATOM 544 O O . ALA A 1 72 ? -5.995 -3.782 -2.964 1.00 89.12 72 ALA A O 1
ATOM 545 N N . ASP A 1 73 ? -7.580 -2.983 -1.599 1.00 92.25 73 ASP A N 1
ATOM 546 C CA . ASP A 1 73 ? -8.477 -2.598 -2.689 1.00 92.25 73 ASP A CA 1
ATOM 547 C C . ASP A 1 73 ? -7.991 -1.334 -3.397 1.00 92.25 73 ASP A C 1
ATOM 549 O O . ASP A 1 73 ? -8.061 -1.259 -4.624 1.00 92.25 73 ASP A O 1
ATOM 553 N N . LEU A 1 74 ? -7.397 -0.388 -2.659 1.00 90.69 74 LEU A N 1
ATOM 554 C CA . LEU A 1 74 ? -6.707 0.757 -3.257 1.00 90.69 74 LEU A CA 1
ATOM 555 C C . LEU A 1 74 ? -5.613 0.302 -4.232 1.00 90.69 74 LEU A C 1
ATOM 557 O O . LEU A 1 74 ? -5.562 0.793 -5.359 1.00 90.69 74 LEU A O 1
ATOM 561 N N . MET A 1 75 ? -4.786 -0.672 -3.843 1.00 89.38 75 MET A N 1
ATOM 562 C CA . MET A 1 75 ? -3.739 -1.200 -4.725 1.00 89.38 75 MET A CA 1
ATOM 563 C C . MET A 1 75 ? -4.316 -1.846 -5.992 1.00 89.38 75 MET A C 1
ATOM 565 O O . MET A 1 75 ? -3.783 -1.630 -7.081 1.00 89.38 75 MET A O 1
ATOM 569 N N . LYS A 1 76 ? -5.440 -2.572 -5.895 1.00 89.56 76 LYS A N 1
ATOM 570 C CA . LYS A 1 76 ? -6.131 -3.133 -7.073 1.00 89.56 76 LYS A CA 1
ATOM 571 C C . LYS A 1 76 ? -6.641 -2.040 -8.012 1.00 89.56 76 LYS A C 1
ATOM 573 O O . LYS A 1 76 ? -6.505 -2.173 -9.226 1.00 89.56 76 LYS A O 1
ATOM 578 N N . VAL A 1 77 ? -7.209 -0.961 -7.467 1.00 90.94 77 VAL A N 1
ATOM 579 C CA . VAL A 1 77 ? -7.686 0.184 -8.260 1.00 90.94 77 VAL A CA 1
ATOM 580 C C . VAL A 1 77 ? -6.525 0.868 -8.979 1.00 90.94 77 VAL A C 1
ATOM 582 O O . VAL A 1 77 ? -6.642 1.154 -10.169 1.00 90.94 77 VAL A O 1
ATOM 585 N N . ILE A 1 78 ? -5.394 1.081 -8.298 1.00 87.81 78 ILE A N 1
ATOM 586 C CA . ILE A 1 78 ? -4.185 1.660 -8.904 1.00 87.81 78 ILE A CA 1
ATOM 587 C C . ILE A 1 78 ? -3.677 0.764 -10.039 1.00 87.81 78 ILE A C 1
ATOM 589 O O . ILE A 1 78 ? -3.447 1.254 -11.142 1.00 87.81 78 ILE A O 1
ATOM 593 N N . ALA A 1 79 ? -3.568 -0.547 -9.807 1.00 86.94 79 ALA A N 1
ATOM 594 C CA . ALA A 1 79 ? -3.132 -1.497 -10.828 1.00 86.94 79 ALA A CA 1
ATOM 595 C C . ALA A 1 79 ? -4.060 -1.492 -12.056 1.00 86.94 79 ALA A C 1
ATOM 597 O O . ALA A 1 79 ? -3.589 -1.392 -13.189 1.00 86.94 79 ALA A O 1
ATOM 598 N N . ALA A 1 80 ? -5.379 -1.523 -11.839 1.00 90.12 80 ALA A N 1
ATOM 599 C CA . ALA A 1 80 ? -6.365 -1.443 -12.915 1.00 90.12 80 ALA A CA 1
ATOM 600 C C . ALA A 1 80 ? -6.299 -0.104 -13.669 1.00 90.12 80 ALA A C 1
ATOM 602 O O . ALA A 1 80 ? -6.450 -0.073 -14.888 1.00 90.12 80 ALA A O 1
ATOM 603 N N . SER A 1 81 ? -6.059 1.004 -12.962 1.00 89.19 81 SER A N 1
ATOM 604 C CA . SER A 1 81 ? -5.900 2.327 -13.567 1.00 89.19 81 SER A CA 1
ATOM 605 C C . SER A 1 81 ? -4.649 2.407 -14.441 1.00 89.19 81 SER A C 1
ATOM 607 O O . SER A 1 81 ? -4.724 2.917 -15.555 1.00 89.19 81 SER A O 1
ATOM 609 N N . ASN A 1 82 ? -3.517 1.884 -13.969 1.00 86.00 82 ASN A N 1
ATOM 610 C CA . ASN A 1 82 ? -2.259 1.896 -14.717 1.00 86.00 82 ASN A CA 1
ATOM 611 C C . ASN A 1 82 ? -2.359 1.047 -15.987 1.00 86.00 82 ASN A C 1
ATOM 613 O O . ASN A 1 82 ? -2.000 1.525 -17.057 1.00 86.00 82 ASN A O 1
ATOM 617 N N . ALA A 1 83 ? -2.972 -0.138 -15.899 1.00 86.19 83 ALA A N 1
ATOM 618 C CA . ALA A 1 83 ? -3.208 -0.993 -17.061 1.00 86.19 83 ALA A CA 1
ATOM 619 C C . ALA A 1 83 ? -4.058 -0.309 -18.151 1.00 86.19 83 ALA A C 1
ATOM 621 O O . ALA A 1 83 ? -3.855 -0.546 -19.339 1.00 86.19 83 ALA A O 1
ATOM 622 N N . ARG A 1 84 ? -5.002 0.566 -17.767 1.00 81.00 84 ARG A N 1
ATOM 623 C CA . ARG A 1 84 ? -5.804 1.352 -18.723 1.00 81.00 84 ARG A CA 1
ATOM 624 C C . ARG A 1 84 ? -5.034 2.509 -19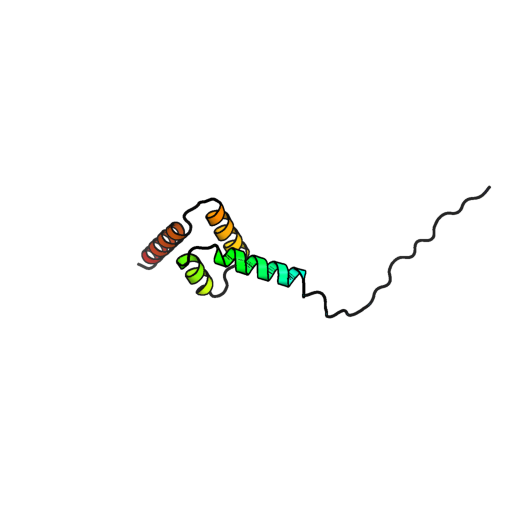.359 1.00 81.00 84 ARG A C 1
ATOM 626 O O . ARG A 1 84 ? -5.427 2.943 -20.433 1.00 81.00 84 ARG A O 1
ATOM 633 N N . SER A 1 85 ? -4.005 3.030 -18.696 1.00 70.38 85 SER A N 1
ATOM 634 C CA . SER A 1 85 ? -3.172 4.128 -19.209 1.00 70.38 85 SER A CA 1
ATOM 635 C C . SER A 1 85 ? -2.106 3.654 -20.201 1.00 70.38 85 SER A C 1
ATOM 637 O O . SER A 1 85 ? -1.578 4.462 -20.955 1.00 70.38 85 SER A O 1
ATOM 639 N N . GLU A 1 86 ? -1.785 2.359 -20.193 1.00 61.00 86 GLU A N 1
ATOM 640 C CA . GLU A 1 86 ? -0.834 1.720 -21.113 1.00 61.00 86 GLU A CA 1
ATOM 641 C C . GLU A 1 86 ? -1.498 1.175 -22.397 1.00 61.00 86 GLU A C 1
ATOM 643 O O . GLU A 1 86 ? -0.826 0.548 -23.216 1.00 61.00 86 GLU A O 1
ATOM 648 N N . SER A 1 87 ? -2.808 1.401 -22.568 1.00 51.56 87 SER A N 1
ATOM 649 C CA . SER A 1 87 ? -3.612 1.014 -23.743 1.00 51.56 87 SER A CA 1
ATOM 650 C C . SER A 1 87 ? -3.851 2.196 -24.679 1.00 51.56 87 SER A C 1
ATOM 652 O O . SER A 1 87 ? -3.794 1.987 -25.910 1.00 51.56 87 SER A O 1
#

Radius of gyration: 24.61 Å; chains: 1; bounding box: 47×54×73 Å

Sequence (87 aa):
MKRDRTPSAGKPAPDSGQGDLSASRLSTMRRQMDEFDDLPSEVRAALMSANEPSDQMIDVLCTMHRSGFPVADLMKVIAASNARSES